Protein AF-A0A957B7R5-F1 (afdb_monomer)

Mean predicted aligned error: 16.64 Å

Sequence (137 aa):
MTDPTITDPTITDPTITDPTITDPAIMAPVSQTDEDFDPIAPELAREAIAAAIDERLGPNWADEDTGWSITYDSDYLVRLTRGKTNLDFHCDLLGEITVEEREISPVQASGRLIAWAVLIATLFVVFAIAQLAGVFN

Nearest PDB structures (foldseek):
  3vu4-assembly3_B  TM=6.198E-01  e=8.189E-01  Kluyveromyces marxianus
  5f4h-assembly1_B  TM=7.135E-01  e=2.127E+00  Saccharolobus islandicus L.S.2.15
  2fkm-assembly1_X  TM=4.547E-01  e=2.266E+00  Pseudomonas aeruginosa
  8jlh-assembly1_D  TM=5.170E-01  e=3.770E+00  Clostridium botulinum
  5tpb-assembly2_B  TM=5.250E-01  e=7.123E+00  Clostridium botulinum

Radius of gyration: 35.96 Å; Cα contacts (8 Å, |Δi|>4): 116; chains: 1; bounding box: 53×39×136 Å

Structure (mmCIF, N/CA/C/O backbone):
data_AF-A0A957B7R5-F1
#
_entry.id   AF-A0A957B7R5-F1
#
loop_
_atom_site.group_PDB
_atom_site.id
_atom_site.type_symbol
_atom_site.label_atom_id
_atom_site.label_alt_id
_atom_site.label_comp_id
_atom_site.label_asym_id
_atom_site.label_entity_id
_atom_site.label_seq_id
_atom_site.pdbx_PDB_ins_code
_atom_site.Cartn_x
_atom_site.Cartn_y
_atom_site.Cartn_z
_atom_site.occupancy
_atom_site.B_iso_or_equiv
_atom_site.auth_seq_id
_atom_site.auth_comp_id
_atom_site.auth_asym_id
_atom_site.auth_atom_id
_atom_site.pdbx_PDB_model_num
ATOM 1 N N . MET A 1 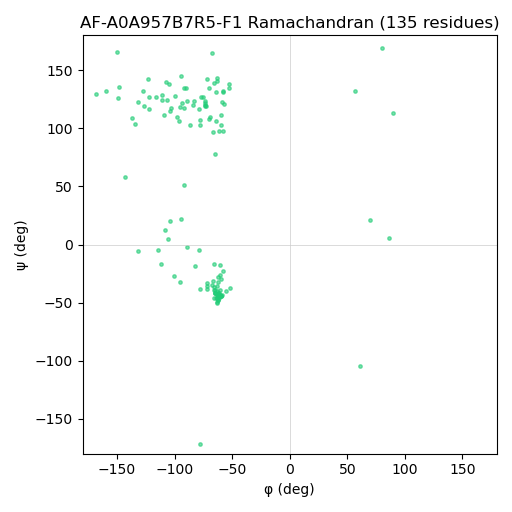1 ? -19.412 -29.806 92.310 1.00 46.03 1 MET A N 1
ATOM 2 C CA . MET A 1 1 ? -18.107 -29.882 91.627 1.00 46.03 1 MET A CA 1
ATOM 3 C C . MET A 1 1 ? -18.365 -30.300 90.197 1.00 46.03 1 MET A C 1
ATOM 5 O O . MET A 1 1 ? -18.652 -31.466 89.995 1.00 46.03 1 MET A O 1
ATOM 9 N N . THR A 1 2 ? -18.317 -29.356 89.262 1.00 45.16 2 THR A N 1
ATOM 10 C CA . THR A 1 2 ? -17.945 -29.571 87.856 1.00 45.16 2 THR A CA 1
ATOM 11 C C . THR A 1 2 ? -17.536 -28.208 87.297 1.00 45.16 2 THR A C 1
ATOM 13 O O . THR A 1 2 ? -18.174 -27.197 87.580 1.00 45.16 2 THR A O 1
ATOM 16 N N . ASP A 1 3 ? -16.400 -28.235 86.624 1.00 44.59 3 ASP A N 1
ATOM 17 C CA . ASP A 1 3 ? -15.471 -27.177 86.224 1.00 44.59 3 ASP A CA 1
ATOM 18 C C . ASP A 1 3 ? -16.017 -26.277 85.089 1.00 44.59 3 ASP A C 1
ATOM 20 O O . ASP A 1 3 ? -16.680 -26.811 84.195 1.00 44.59 3 ASP A O 1
ATOM 24 N N . PRO A 1 4 ? -15.780 -24.948 85.061 1.00 51.22 4 PRO A N 1
ATOM 25 C CA . PRO A 1 4 ? -16.059 -24.152 83.871 1.00 51.22 4 PRO A CA 1
ATOM 26 C C . PRO A 1 4 ? -14.941 -24.326 82.830 1.00 51.22 4 PRO A C 1
ATOM 28 O O . PRO A 1 4 ? -13.796 -23.938 83.045 1.00 51.22 4 PRO A O 1
ATOM 31 N N . THR A 1 5 ? -15.283 -24.875 81.666 1.00 49.72 5 THR A N 1
ATOM 32 C CA . THR A 1 5 ? -14.375 -24.975 80.517 1.00 49.72 5 THR A CA 1
ATOM 33 C C . THR A 1 5 ? -14.105 -23.586 79.927 1.00 49.72 5 THR A C 1
ATOM 35 O O . THR A 1 5 ? -14.986 -22.977 79.321 1.00 49.72 5 THR A O 1
ATOM 38 N N . ILE A 1 6 ? -12.881 -23.081 80.094 1.00 43.91 6 ILE A N 1
ATOM 39 C CA . ILE A 1 6 ? -12.377 -21.897 79.385 1.00 43.91 6 ILE A CA 1
ATOM 40 C C . ILE A 1 6 ? -12.092 -22.304 77.935 1.00 43.91 6 ILE A C 1
ATOM 42 O O . ILE A 1 6 ? -11.361 -23.259 77.688 1.00 43.91 6 ILE A O 1
ATOM 46 N N . THR A 1 7 ? -12.702 -21.606 76.976 1.00 47.22 7 THR A N 1
ATOM 47 C CA . THR A 1 7 ? -12.431 -21.794 75.543 1.00 47.22 7 THR A CA 1
ATOM 48 C C . THR A 1 7 ? -11.287 -20.863 75.142 1.00 47.22 7 THR A C 1
ATOM 50 O O . THR A 1 7 ? -11.369 -19.659 75.380 1.00 47.22 7 THR A O 1
ATOM 53 N N . ASP A 1 8 ? -10.218 -21.430 74.589 1.00 49.06 8 ASP A N 1
ATOM 54 C CA . ASP A 1 8 ? -9.004 -20.727 74.157 1.00 49.06 8 ASP A CA 1
ATOM 55 C C . ASP A 1 8 ? -9.302 -19.765 72.984 1.00 49.06 8 ASP A C 1
ATOM 57 O O . ASP A 1 8 ? -10.052 -20.143 72.076 1.00 49.06 8 ASP A O 1
ATOM 61 N N . PRO A 1 9 ? -8.742 -18.540 72.932 1.00 47.84 9 PRO A N 1
ATOM 62 C CA . PRO A 1 9 ? -8.853 -17.698 71.749 1.00 47.84 9 PRO A CA 1
ATOM 63 C C . PRO A 1 9 ? -7.913 -18.197 70.642 1.00 47.84 9 PRO A C 1
ATOM 65 O O . PRO A 1 9 ? -6.707 -18.342 70.831 1.00 47.84 9 PRO A O 1
ATOM 68 N N . THR A 1 10 ? -8.458 -18.422 69.449 1.00 46.09 10 THR A N 1
ATOM 69 C CA . THR A 1 10 ? -7.673 -18.736 68.250 1.00 46.09 10 THR A CA 1
ATOM 70 C C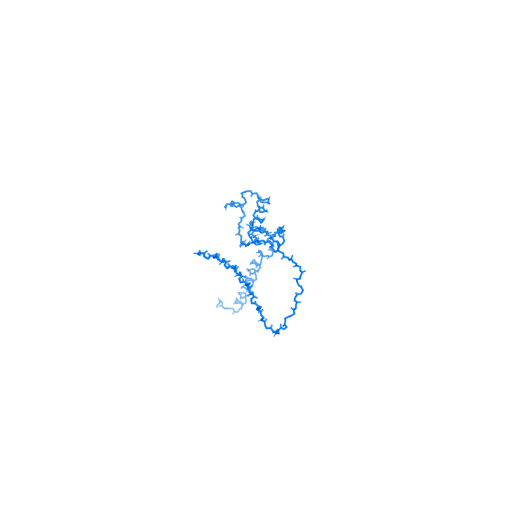 . THR A 1 10 ? -6.896 -17.496 67.798 1.00 46.09 10 THR A C 1
ATOM 72 O O . THR A 1 10 ? -7.479 -16.548 67.272 1.00 46.09 10 THR A O 1
ATOM 75 N N . ILE A 1 11 ? -5.575 -17.490 67.993 1.00 40.06 11 ILE A N 1
ATOM 76 C CA . ILE A 1 11 ? -4.677 -16.497 67.391 1.00 40.06 11 ILE A CA 1
ATOM 77 C C . ILE A 1 11 ? -4.556 -16.828 65.901 1.00 40.06 11 ILE A C 1
ATOM 79 O O . ILE A 1 11 ? -4.136 -17.922 65.534 1.00 40.06 11 ILE A O 1
ATOM 83 N N . THR A 1 12 ? -4.969 -15.897 65.042 1.00 44.38 12 THR A N 1
ATOM 84 C CA . THR A 1 12 ? -4.761 -16.006 63.592 1.00 44.38 12 THR A CA 1
ATOM 85 C C . THR A 1 12 ? -3.348 -15.518 63.279 1.00 44.38 12 THR A C 1
ATOM 87 O O . THR A 1 12 ? -2.986 -14.404 63.656 1.00 44.38 12 THR A O 1
ATOM 90 N N . ASP A 1 13 ? -2.552 -16.372 62.645 1.00 49.78 13 ASP A N 1
ATOM 91 C CA . ASP A 1 13 ? -1.155 -16.122 62.280 1.00 49.78 13 ASP A CA 1
ATOM 92 C C . ASP A 1 13 ? -1.062 -14.967 61.256 1.00 49.78 13 ASP A C 1
ATOM 94 O O . ASP A 1 13 ? -1.803 -14.989 60.265 1.00 49.78 13 ASP A O 1
ATOM 98 N N . PRO A 1 14 ? -0.204 -13.944 61.430 1.00 45.75 14 PRO A N 1
ATOM 99 C CA . PRO A 1 14 ? 0.023 -12.965 60.378 1.00 45.75 14 PRO A CA 1
ATOM 100 C C . PRO A 1 14 ? 0.876 -13.594 59.272 1.00 45.75 14 PRO A C 1
ATOM 102 O O . PRO A 1 14 ? 2.015 -14.001 59.492 1.00 45.75 14 PRO A O 1
ATOM 105 N N . THR A 1 15 ? 0.344 -13.645 58.053 1.00 45.88 15 THR A N 1
ATOM 106 C CA . THR A 1 15 ? 1.127 -13.996 56.864 1.00 45.88 15 THR A CA 1
ATOM 107 C C . THR A 1 15 ? 2.199 -12.927 56.639 1.00 45.88 15 THR A C 1
ATOM 109 O O . THR A 1 15 ? 1.894 -11.807 56.234 1.00 45.88 15 THR A O 1
ATOM 112 N N . ILE A 1 16 ? 3.458 -13.260 56.929 1.00 41.66 16 ILE A N 1
ATOM 113 C CA . ILE A 1 16 ? 4.617 -12.453 56.540 1.00 41.66 16 ILE A CA 1
ATOM 114 C C . ILE A 1 16 ? 4.872 -12.725 55.058 1.00 41.66 16 ILE A C 1
ATOM 116 O O . ILE A 1 16 ? 5.328 -13.806 54.690 1.00 41.66 16 ILE A O 1
ATOM 120 N N . THR A 1 17 ? 4.551 -11.758 54.203 1.00 44.94 17 THR A N 1
ATOM 121 C CA . THR A 1 17 ? 4.950 -11.794 52.794 1.00 44.94 17 THR A CA 1
ATOM 122 C C . THR A 1 17 ? 6.448 -11.499 52.702 1.00 44.94 17 THR A C 1
ATOM 124 O O . THR A 1 17 ? 6.918 -10.470 53.187 1.00 44.94 17 THR A O 1
ATOM 127 N N . ASP A 1 18 ? 7.186 -12.437 52.119 1.00 50.16 18 ASP A N 1
ATOM 128 C CA . ASP A 1 18 ? 8.640 -12.435 51.938 1.00 50.16 18 ASP A CA 1
ATOM 129 C C . ASP A 1 18 ? 9.121 -11.202 51.135 1.00 50.16 18 ASP A C 1
ATOM 131 O O . ASP A 1 18 ? 8.553 -10.920 50.074 1.00 50.16 18 ASP A O 1
ATOM 135 N N . PRO A 1 19 ? 10.143 -10.435 51.570 1.00 47.50 19 PRO A N 1
ATOM 136 C CA . PRO A 1 19 ? 10.742 -9.418 50.720 1.00 47.50 19 PRO A CA 1
ATOM 137 C C . PRO A 1 19 ? 11.676 -10.092 49.711 1.00 47.50 19 PRO A C 1
ATOM 139 O O . PRO A 1 19 ? 12.811 -10.449 50.026 1.00 47.50 19 PRO A O 1
ATOM 142 N N . THR A 1 20 ? 11.231 -10.227 48.462 1.00 48.50 20 THR A N 1
ATOM 143 C CA . THR A 1 20 ? 12.138 -10.563 47.359 1.00 48.50 20 THR A CA 1
ATOM 144 C C . THR A 1 20 ? 13.103 -9.398 47.134 1.00 48.50 20 THR A C 1
ATOM 146 O O . THR A 1 20 ? 12.780 -8.413 46.474 1.00 48.50 20 THR A O 1
ATOM 149 N N . ILE A 1 21 ? 14.303 -9.498 47.705 1.00 49.81 21 ILE A N 1
ATOM 150 C CA . ILE A 1 21 ? 15.459 -8.703 47.291 1.00 49.81 21 ILE A CA 1
ATOM 151 C C . ILE A 1 21 ? 16.090 -9.424 46.099 1.00 49.81 21 ILE A C 1
ATOM 153 O O . ILE A 1 21 ? 16.525 -10.569 46.222 1.00 49.81 21 ILE A O 1
ATOM 157 N N . THR A 1 22 ? 16.159 -8.769 44.940 1.00 46.31 22 THR A N 1
ATOM 158 C CA . THR A 1 22 ? 16.943 -9.261 43.799 1.00 46.31 22 THR A CA 1
ATOM 159 C C . THR A 1 22 ? 17.761 -8.124 43.179 1.00 46.31 22 THR A C 1
ATOM 161 O O . THR A 1 22 ? 17.226 -7.256 42.504 1.00 46.31 22 THR A O 1
ATOM 164 N N . ASP A 1 23 ? 19.056 -8.193 43.507 1.00 50.59 23 ASP A N 1
ATOM 165 C CA . ASP A 1 23 ? 20.304 -7.763 42.849 1.00 50.59 23 ASP A CA 1
ATOM 166 C C . ASP A 1 23 ? 20.575 -6.295 42.418 1.00 50.59 23 ASP A C 1
ATOM 168 O O . ASP A 1 23 ? 19.769 -5.674 41.725 1.00 50.59 23 ASP A O 1
ATOM 172 N N . PRO A 1 24 ? 21.765 -5.734 42.751 1.00 59.66 24 PRO A N 1
ATOM 173 C CA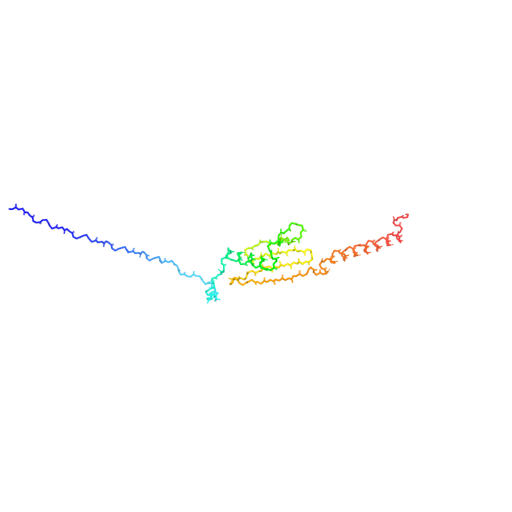 . PRO A 1 24 ? 22.246 -4.464 42.227 1.00 59.66 24 PRO A CA 1
ATOM 174 C C . PRO A 1 24 ? 23.155 -4.645 40.992 1.00 59.66 24 PRO A C 1
ATOM 176 O O . PRO A 1 24 ? 24.018 -5.516 40.959 1.00 59.66 24 PRO A O 1
ATOM 179 N N . ALA A 1 25 ? 23.040 -3.687 40.065 1.00 53.19 25 ALA A N 1
ATOM 180 C CA . ALA A 1 25 ? 23.879 -3.415 38.886 1.00 53.19 25 ALA A CA 1
ATOM 181 C C . ALA A 1 25 ? 23.486 -4.110 37.566 1.00 53.19 25 ALA A C 1
ATOM 183 O O . ALA A 1 25 ? 23.684 -5.302 37.387 1.00 53.19 25 ALA A O 1
ATOM 184 N N . ILE A 1 26 ? 23.049 -3.305 36.587 1.00 42.97 26 ILE A N 1
ATOM 185 C CA . ILE A 1 26 ? 23.759 -3.054 35.317 1.00 42.97 26 ILE A CA 1
ATOM 186 C C . ILE A 1 26 ? 23.091 -1.857 34.613 1.00 42.97 26 ILE A C 1
ATOM 188 O O . ILE A 1 26 ? 21.875 -1.782 34.468 1.00 42.97 26 ILE A O 1
ATOM 192 N N . MET A 1 27 ? 23.920 -0.896 34.204 1.00 50.50 27 MET A N 1
ATOM 193 C CA . MET A 1 27 ? 23.570 0.273 33.398 1.00 50.50 27 MET A CA 1
ATOM 194 C C . MET A 1 27 ? 22.929 -0.131 32.060 1.00 50.50 27 MET A C 1
ATOM 196 O O . MET A 1 27 ? 23.592 -0.736 31.221 1.00 50.50 27 MET A O 1
ATOM 200 N N . ALA A 1 28 ? 21.701 0.315 31.813 1.00 51.78 28 ALA A N 1
ATOM 201 C CA . ALA A 1 28 ? 21.186 0.584 30.472 1.00 51.78 28 ALA A CA 1
ATOM 202 C C . ALA A 1 28 ? 20.736 2.056 30.452 1.00 51.78 28 ALA A C 1
ATOM 204 O O . ALA A 1 28 ? 20.255 2.535 31.484 1.00 51.78 28 ALA A O 1
ATOM 205 N N . PRO A 1 29 ? 20.932 2.816 29.358 1.00 47.94 29 PRO A N 1
ATOM 206 C CA . PRO A 1 29 ? 20.399 4.168 29.294 1.00 47.94 29 PRO A CA 1
ATOM 207 C C . PRO A 1 29 ? 18.885 4.068 29.475 1.00 47.94 29 PRO A C 1
ATOM 209 O O . PRO A 1 29 ? 18.221 3.349 28.731 1.00 47.94 29 PRO A O 1
ATOM 212 N N . VAL A 1 30 ? 18.359 4.753 30.489 1.00 47.44 30 VAL A N 1
ATOM 213 C CA . VAL A 1 30 ? 16.924 4.991 30.628 1.00 47.44 30 VAL A CA 1
ATOM 214 C C . VAL A 1 30 ? 16.479 5.724 29.368 1.00 47.44 30 VAL A C 1
ATOM 216 O O . VAL A 1 30 ? 16.716 6.921 29.209 1.00 47.44 30 VAL A O 1
ATOM 219 N N . SER A 1 31 ? 15.937 4.969 28.413 1.00 47.28 31 SER A N 1
ATOM 220 C CA . SER A 1 31 ? 15.236 5.540 27.277 1.00 47.28 31 SER A CA 1
ATOM 221 C C . SER A 1 31 ? 14.092 6.331 27.886 1.00 47.28 31 SER A C 1
ATOM 223 O O . SER A 1 31 ? 13.224 5.755 28.536 1.00 47.28 31 SER A O 1
ATOM 225 N N . GLN A 1 32 ? 14.158 7.656 27.779 1.00 50.81 32 GLN A N 1
ATOM 226 C CA . GLN A 1 32 ? 13.033 8.505 28.125 1.00 50.81 32 GLN A CA 1
ATOM 227 C C . GLN A 1 32 ? 11.892 8.128 27.183 1.00 50.81 32 GLN A C 1
ATOM 229 O O . GLN A 1 32 ? 11.869 8.530 26.022 1.00 50.81 32 GLN A O 1
ATOM 234 N N . THR A 1 33 ? 10.987 7.284 27.650 1.00 52.44 33 THR A N 1
ATOM 235 C CA . THR A 1 33 ? 9.709 7.022 26.997 1.00 52.44 33 THR A CA 1
ATOM 236 C C . THR A 1 33 ? 8.681 6.845 28.104 1.00 52.44 33 THR A C 1
ATOM 238 O O . THR A 1 33 ? 8.060 5.805 28.239 1.00 52.44 33 THR A O 1
ATOM 241 N N . ASP A 1 34 ? 8.562 7.886 28.930 1.00 54.53 34 ASP A N 1
ATOM 242 C CA . ASP A 1 34 ? 7.403 8.109 29.795 1.00 54.53 34 ASP A CA 1
ATOM 243 C C . ASP A 1 34 ? 6.398 8.999 29.039 1.00 54.53 34 ASP A C 1
ATOM 245 O O . ASP A 1 34 ? 5.975 10.048 29.521 1.00 54.53 34 ASP A O 1
ATOM 249 N N . GLU A 1 35 ? 6.055 8.618 27.809 1.00 61.47 35 GLU A N 1
ATOM 250 C CA . GLU A 1 35 ? 4.687 8.834 27.353 1.00 61.47 35 GLU A CA 1
ATOM 251 C C . GLU A 1 35 ? 4.011 7.488 27.565 1.00 61.47 35 GLU A C 1
ATOM 253 O O . GLU A 1 35 ? 4.380 6.500 26.932 1.00 61.47 35 GLU A O 1
ATOM 258 N N . ASP A 1 36 ? 3.110 7.446 28.542 1.00 62.72 36 ASP A N 1
ATOM 259 C CA . ASP A 1 36 ? 2.235 6.316 28.845 1.00 62.72 36 ASP A CA 1
ATOM 260 C C . ASP A 1 36 ? 1.303 6.131 27.638 1.00 62.72 36 ASP A C 1
ATOM 262 O O . ASP A 1 36 ? 0.194 6.661 27.569 1.00 62.72 36 ASP A O 1
ATOM 266 N N . PHE A 1 37 ? 1.855 5.531 26.589 1.00 64.06 37 PHE A N 1
ATOM 267 C CA . PHE A 1 37 ? 1.213 5.343 25.309 1.00 64.06 37 PHE A CA 1
ATOM 268 C C . PHE A 1 37 ? 0.618 3.941 25.305 1.00 64.06 37 PHE A C 1
ATOM 270 O O . PHE A 1 37 ? 1.352 2.955 25.220 1.00 64.06 37 PHE A O 1
ATOM 277 N N . ASP A 1 38 ? -0.706 3.861 25.422 1.00 79.88 38 ASP A N 1
ATOM 278 C CA . ASP A 1 38 ? -1.450 2.616 25.257 1.00 79.88 38 ASP A CA 1
ATOM 279 C C . ASP A 1 38 ? -1.773 2.441 23.762 1.00 79.88 38 ASP A C 1
ATOM 281 O O . ASP A 1 38 ? -2.635 3.160 23.242 1.00 79.88 38 ASP A O 1
ATOM 285 N N . PRO A 1 39 ? -1.046 1.579 23.023 1.00 82.62 39 PRO A N 1
ATOM 286 C CA . PRO A 1 39 ? -1.323 1.356 21.614 1.00 82.62 39 PRO A CA 1
ATOM 287 C C . PRO A 1 39 ? -2.709 0.748 21.437 1.00 82.62 39 PRO A C 1
ATOM 289 O O . PRO A 1 39 ? -3.126 -0.125 22.199 1.00 82.62 39 PRO A O 1
ATOM 292 N N . ILE A 1 40 ? -3.397 1.156 20.373 1.00 89.19 40 ILE A N 1
ATOM 293 C CA . ILE A 1 40 ? -4.633 0.506 19.957 1.00 89.19 40 ILE A CA 1
ATOM 294 C C . ILE A 1 40 ? -4.397 -0.999 19.810 1.00 89.19 40 ILE A C 1
ATOM 296 O O . ILE A 1 40 ? -3.408 -1.446 19.227 1.00 89.19 40 ILE A O 1
ATOM 300 N N . ALA A 1 41 ? -5.320 -1.789 20.348 1.00 90.69 41 ALA A N 1
ATOM 301 C CA . ALA A 1 41 ? -5.238 -3.228 20.213 1.00 90.69 41 ALA A CA 1
ATOM 302 C C . ALA A 1 41 ? -5.348 -3.630 18.722 1.00 90.69 41 ALA A C 1
ATOM 304 O O . ALA A 1 41 ? -6.162 -3.045 17.997 1.00 90.69 41 ALA A O 1
ATOM 305 N N . PRO A 1 42 ? -4.580 -4.628 18.247 1.00 88.31 42 PRO A N 1
ATOM 306 C CA . PRO A 1 42 ? -4.583 -5.056 16.844 1.00 88.31 42 PRO A CA 1
ATOM 307 C C . PRO A 1 42 ? -5.982 -5.355 16.287 1.00 88.31 42 PRO A C 1
ATOM 309 O O . PRO A 1 42 ? -6.293 -5.029 15.143 1.00 88.31 42 PRO A O 1
ATOM 312 N N . GLU A 1 43 ? -6.858 -5.942 17.101 1.00 90.12 43 GLU A N 1
ATOM 313 C CA . GLU A 1 43 ? -8.240 -6.233 16.727 1.00 90.12 43 GLU A CA 1
ATOM 314 C C . GLU A 1 43 ? -9.076 -4.969 16.489 1.00 90.12 43 GLU A C 1
ATOM 316 O O . GLU A 1 43 ? -9.845 -4.922 15.528 1.00 90.12 43 GLU A O 1
ATOM 321 N N . LEU A 1 44 ? -8.885 -3.932 17.311 1.00 90.69 44 LEU A N 1
ATOM 322 C CA . LEU A 1 44 ? -9.577 -2.651 17.175 1.00 90.69 44 LEU A CA 1
ATOM 323 C C . LEU A 1 44 ? -9.048 -1.875 15.967 1.00 90.69 44 LEU A C 1
ATOM 325 O O . LEU A 1 44 ? -9.835 -1.282 15.233 1.00 90.69 44 LEU A O 1
ATOM 329 N N . ALA A 1 45 ? -7.736 -1.924 15.718 1.00 90.81 45 ALA A N 1
ATOM 330 C CA . ALA A 1 45 ? -7.131 -1.353 14.515 1.00 90.81 45 ALA A CA 1
ATOM 331 C C . ALA A 1 45 ? -7.714 -1.992 13.248 1.00 90.81 45 ALA A C 1
ATOM 333 O O . ALA A 1 45 ? -8.100 -1.294 12.307 1.00 90.81 45 ALA A O 1
ATOM 334 N N . ARG A 1 46 ? -7.865 -3.320 13.251 1.00 90.19 46 ARG A N 1
ATOM 335 C CA . ARG A 1 46 ? -8.454 -4.053 12.130 1.00 90.19 46 ARG A CA 1
ATOM 336 C C . ARG A 1 46 ? -9.919 -3.694 11.904 1.00 90.19 46 ARG A C 1
ATOM 338 O O . ARG A 1 46 ? -10.329 -3.531 10.757 1.00 90.19 46 ARG A O 1
ATOM 345 N N . GLU A 1 47 ? -10.701 -3.562 12.972 1.00 91.50 47 GLU A N 1
ATOM 346 C CA . GLU A 1 47 ? -12.099 -3.130 12.886 1.00 91.50 47 GLU A CA 1
ATOM 347 C C . GLU A 1 47 ? -12.210 -1.699 12.342 1.00 91.50 47 GLU A C 1
ATOM 349 O O . GLU A 1 47 ? -13.009 -1.447 11.438 1.00 91.50 47 GLU A O 1
ATO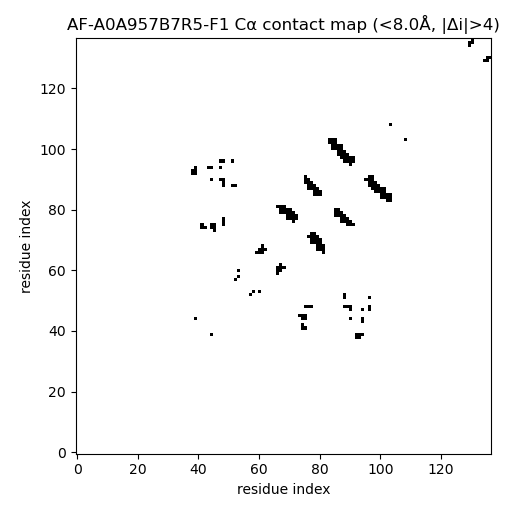M 354 N N . ALA A 1 48 ? -11.356 -0.784 12.808 1.00 92.06 48 ALA A N 1
ATOM 355 C CA . ALA A 1 48 ? -11.299 0.590 12.316 1.00 92.06 48 ALA A CA 1
ATOM 356 C C . ALA A 1 48 ? -10.928 0.656 10.825 1.00 92.06 48 ALA A C 1
ATOM 358 O O . ALA A 1 48 ? -11.555 1.393 10.062 1.00 92.06 48 ALA A O 1
ATOM 359 N N . ILE A 1 49 ? -9.961 -0.154 10.380 1.00 92.00 49 ILE A N 1
ATOM 360 C CA . ILE A 1 49 ? -9.598 -0.261 8.961 1.00 92.00 49 ILE A CA 1
ATOM 361 C C . ILE A 1 49 ? -10.760 -0.832 8.143 1.00 92.00 49 ILE A C 1
ATOM 363 O O . ILE A 1 49 ? -11.081 -0.281 7.093 1.00 92.00 49 ILE A O 1
ATOM 367 N N . ALA A 1 50 ? -11.413 -1.901 8.606 1.00 91.19 50 ALA A N 1
ATOM 368 C CA . ALA A 1 50 ? -12.550 -2.496 7.903 1.00 91.19 50 ALA A CA 1
ATOM 369 C C . ALA A 1 50 ? -13.702 -1.491 7.742 1.00 91.19 50 ALA A C 1
ATOM 371 O O . ALA A 1 50 ? -14.226 -1.326 6.640 1.00 91.19 50 ALA A O 1
ATOM 372 N N . ALA A 1 51 ? -14.023 -0.750 8.806 1.00 91.44 51 ALA A N 1
ATOM 373 C CA . ALA A 1 51 ? -15.018 0.315 8.766 1.00 91.44 51 ALA A CA 1
ATOM 374 C C . ALA A 1 51 ? -14.631 1.426 7.775 1.00 91.44 51 ALA A C 1
ATOM 376 O O . ALA A 1 51 ? -15.465 1.858 6.979 1.00 91.44 51 ALA A O 1
ATOM 377 N N . ALA A 1 52 ? -13.363 1.847 7.767 1.00 91.50 52 ALA A N 1
ATOM 378 C CA . ALA A 1 52 ? -12.869 2.862 6.840 1.00 91.50 52 ALA A CA 1
ATOM 379 C C . ALA A 1 52 ? -12.896 2.392 5.375 1.00 91.50 52 ALA A C 1
ATOM 381 O O . ALA A 1 52 ? -13.189 3.183 4.474 1.00 91.50 52 ALA A O 1
ATOM 382 N N . ILE A 1 53 ? -12.614 1.113 5.117 1.00 91.81 53 ILE A N 1
ATOM 383 C CA . ILE A 1 53 ? -12.713 0.510 3.782 1.00 91.81 53 ILE A CA 1
ATOM 384 C C . ILE A 1 53 ? -14.166 0.543 3.301 1.00 91.81 53 ILE A C 1
ATOM 386 O O . ILE A 1 53 ? -14.430 1.019 2.193 1.00 91.81 53 ILE A O 1
ATOM 390 N N . ASP A 1 54 ? -15.106 0.094 4.133 1.00 91.31 54 ASP A N 1
ATOM 391 C CA . ASP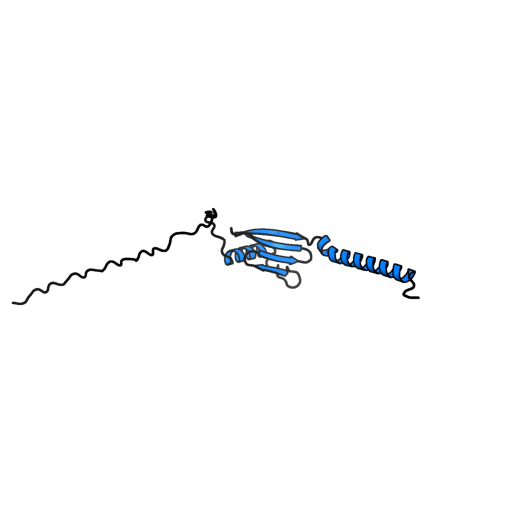 A 1 54 ? -16.527 0.064 3.789 1.00 91.31 54 ASP A CA 1
ATOM 392 C C . ASP A 1 54 ? -17.102 1.477 3.598 1.00 91.31 54 ASP A C 1
ATOM 394 O O . ASP A 1 54 ? -17.861 1.707 2.653 1.00 91.31 54 ASP A O 1
ATOM 398 N N . GLU A 1 55 ? -16.702 2.450 4.424 1.00 90.88 55 GLU A N 1
ATOM 399 C CA . GLU A 1 55 ? -17.087 3.859 4.270 1.00 90.88 55 GLU A CA 1
ATOM 400 C C . GLU A 1 55 ? -16.548 4.454 2.961 1.00 90.88 55 GLU A C 1
ATOM 402 O O . GLU A 1 55 ? -17.259 5.163 2.243 1.00 90.88 55 GLU A O 1
ATOM 407 N N . ARG A 1 56 ? -15.289 4.155 2.619 1.00 88.62 56 ARG A N 1
ATOM 408 C CA . ARG A 1 56 ? -14.617 4.750 1.459 1.00 88.62 56 ARG A CA 1
ATOM 409 C C . ARG A 1 56 ? -15.034 4.117 0.135 1.00 88.62 56 ARG A C 1
ATOM 411 O O . ARG A 1 56 ? -15.113 4.832 -0.868 1.00 88.62 56 ARG A O 1
ATOM 418 N N . LEU A 1 57 ? -15.225 2.798 0.108 1.00 88.81 57 LEU A N 1
ATOM 419 C CA . LEU A 1 57 ? -15.399 2.007 -1.115 1.00 88.81 57 LEU A CA 1
ATOM 420 C C . LEU A 1 57 ? -16.808 1.420 -1.283 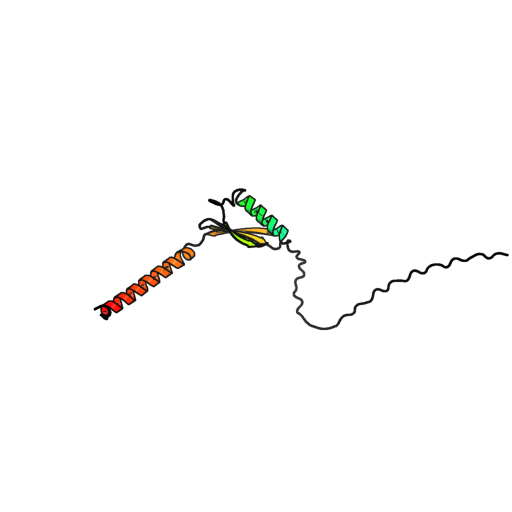1.00 88.81 57 LEU A C 1
ATOM 422 O O . LEU A 1 57 ? -17.182 1.076 -2.406 1.00 88.81 57 LEU A O 1
ATOM 426 N N . GLY A 1 58 ? -17.605 1.364 -0.214 1.00 87.69 58 GLY A N 1
ATOM 427 C CA . GLY A 1 58 ? -18.961 0.820 -0.214 1.00 87.69 58 GLY A CA 1
ATOM 428 C C . GLY A 1 58 ? -19.013 -0.714 -0.143 1.00 87.69 58 GLY A C 1
ATOM 429 O O . GLY A 1 58 ? -18.012 -1.385 -0.358 1.00 87.69 58 GLY A O 1
ATOM 430 N N . PRO A 1 59 ? -20.197 -1.310 0.084 1.00 84.38 59 PRO A N 1
ATOM 431 C CA . PRO A 1 59 ? -20.351 -2.726 0.454 1.00 84.38 59 PRO A CA 1
ATOM 432 C C . PRO A 1 59 ? -19.943 -3.740 -0.627 1.00 84.38 59 PRO A C 1
ATOM 434 O O . PRO A 1 59 ? -19.741 -4.911 -0.327 1.00 84.38 59 PRO A O 1
ATOM 437 N N .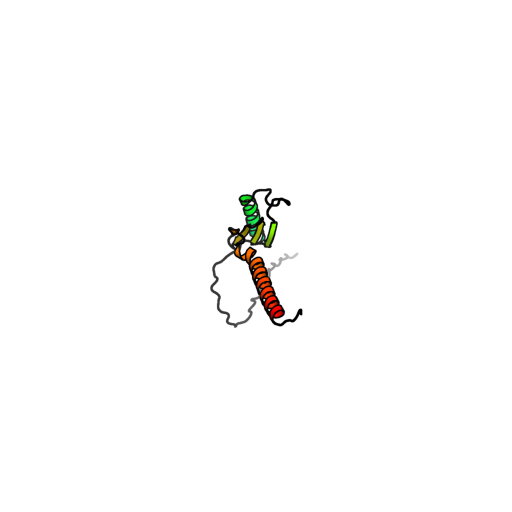 ASN A 1 60 ? -19.820 -3.307 -1.883 1.00 86.38 60 ASN A N 1
ATOM 438 C CA . ASN A 1 60 ? -19.447 -4.170 -3.008 1.00 86.38 60 ASN A CA 1
ATOM 439 C C . ASN A 1 60 ? -17.989 -3.960 -3.431 1.00 86.38 60 ASN A C 1
ATOM 441 O O . ASN A 1 60 ? -17.618 -4.256 -4.565 1.00 86.38 60 ASN A O 1
ATOM 445 N N . TRP A 1 61 ? -17.154 -3.403 -2.551 1.00 89.25 61 TRP A N 1
ATOM 446 C CA . TRP A 1 61 ? -15.759 -3.146 -2.882 1.00 89.25 61 TRP A CA 1
ATOM 447 C C . TRP A 1 61 ? -14.986 -4.433 -3.179 1.00 89.25 61 TRP A C 1
ATOM 449 O O . TRP A 1 61 ? -14.054 -4.373 -3.968 1.00 89.25 61 TRP A O 1
ATOM 459 N N . ALA A 1 62 ? -15.384 -5.570 -2.603 1.00 86.56 62 ALA A N 1
ATOM 460 C CA . ALA A 1 62 ? -14.743 -6.878 -2.766 1.00 86.56 62 ALA A CA 1
ATOM 461 C C . ALA A 1 62 ? -15.372 -7.750 -3.877 1.00 86.56 62 ALA A C 1
ATOM 463 O O . ALA A 1 62 ? -15.266 -8.974 -3.838 1.00 86.56 62 ALA A O 1
ATOM 464 N N . ASP A 1 63 ? -16.063 -7.140 -4.844 1.00 89.25 63 ASP A N 1
ATOM 465 C CA . ASP A 1 63 ? -16.589 -7.836 -6.025 1.00 89.25 63 ASP A CA 1
ATOM 466 C C . ASP A 1 63 ? -15.454 -8.523 -6.817 1.00 89.25 63 ASP A C 1
ATOM 468 O O . ASP A 1 63 ? -14.415 -7.916 -7.080 1.00 89.25 63 ASP A O 1
ATOM 472 N N . GLU A 1 64 ? -15.642 -9.792 -7.188 1.00 81.06 64 GLU A N 1
ATOM 473 C CA . GLU A 1 64 ? -14.600 -10.622 -7.816 1.00 81.06 64 GLU A CA 1
ATOM 474 C C . GLU A 1 64 ? -14.204 -10.125 -9.218 1.00 81.06 64 GLU A C 1
ATOM 476 O O . GLU A 1 64 ? -13.041 -10.233 -9.611 1.00 81.06 64 GLU A O 1
ATOM 481 N N . ASP A 1 65 ? -15.145 -9.527 -9.954 1.00 78.50 65 ASP A N 1
ATOM 482 C CA . ASP A 1 65 ? -14.946 -9.105 -11.341 1.00 78.50 65 ASP A CA 1
ATOM 483 C C . ASP A 1 65 ? -14.544 -7.626 -11.455 1.00 78.50 65 ASP A C 1
ATOM 485 O O . ASP A 1 65 ? -13.828 -7.232 -12.382 1.00 78.50 65 ASP A O 1
ATOM 489 N N . THR A 1 66 ? -15.023 -6.775 -10.543 1.00 80.38 66 THR A N 1
ATOM 490 C CA . THR A 1 66 ? -14.896 -5.306 -10.657 1.00 80.38 66 THR A CA 1
ATOM 491 C C . THR A 1 66 ? -14.384 -4.600 -9.401 1.00 80.38 66 THR A C 1
ATOM 493 O O . THR A 1 66 ? -14.134 -3.386 -9.430 1.00 80.38 66 THR A O 1
ATOM 496 N N . GLY A 1 67 ? -14.211 -5.343 -8.312 1.00 86.94 67 GLY A N 1
ATOM 497 C CA . GLY A 1 67 ? -13.805 -4.835 -7.014 1.00 86.94 67 GLY A CA 1
ATOM 498 C C . GLY A 1 67 ? -12.311 -4.541 -6.886 1.00 86.94 67 GLY A C 1
ATOM 499 O O . GLY A 1 67 ? -11.531 -4.524 -7.842 1.00 86.94 67 GLY A O 1
ATOM 500 N N . TRP A 1 68 ? -11.915 -4.249 -5.656 1.00 91.19 68 TRP A N 1
ATOM 501 C CA . TRP A 1 68 ? -10.540 -4.078 -5.237 1.00 91.19 68 TRP A CA 1
ATOM 502 C C . TRP A 1 68 ? -9.986 -5.406 -4.737 1.00 91.19 68 TRP A C 1
ATOM 504 O O . TRP A 1 68 ? -10.609 -6.090 -3.929 1.00 91.19 68 TRP A O 1
ATOM 514 N N . SER A 1 69 ? -8.775 -5.737 -5.173 1.00 89.62 69 SER A N 1
ATOM 515 C CA . SER A 1 69 ? -8.053 -6.902 -4.674 1.00 89.62 69 SER A CA 1
ATOM 516 C C . SER A 1 69 ? -7.210 -6.510 -3.471 1.00 89.62 69 SER A C 1
ATOM 518 O O . SER A 1 69 ? -6.472 -5.526 -3.529 1.00 89.62 69 SER A O 1
ATOM 520 N N . ILE A 1 70 ? -7.250 -7.312 -2.412 1.00 92.00 70 ILE A N 1
ATOM 521 C CA . ILE A 1 70 ? -6.315 -7.177 -1.295 1.00 92.00 70 ILE A CA 1
ATOM 522 C C . ILE A 1 70 ? -4.944 -7.677 -1.761 1.00 92.00 70 ILE A C 1
ATOM 524 O O . ILE A 1 70 ? -4.797 -8.831 -2.160 1.00 92.00 70 ILE A O 1
ATOM 528 N N . THR A 1 71 ? -3.943 -6.803 -1.734 1.00 90.75 71 THR A N 1
ATOM 529 C CA . THR A 1 71 ? -2.551 -7.132 -2.094 1.00 90.75 71 THR A CA 1
ATOM 530 C C . THR A 1 71 ? -1.698 -7.359 -0.847 1.00 90.75 71 THR A C 1
ATOM 532 O O . THR A 1 71 ? -0.709 -8.088 -0.893 1.00 90.75 71 THR A O 1
ATOM 535 N N . TYR A 1 72 ? -2.068 -6.734 0.271 1.00 92.12 72 TYR A N 1
ATOM 536 C CA . TYR A 1 72 ? -1.410 -6.901 1.563 1.00 92.12 72 TYR A CA 1
ATOM 537 C C . TYR A 1 72 ? -2.434 -6.730 2.687 1.00 92.12 72 TYR A C 1
ATOM 539 O O . TYR A 1 72 ? -3.236 -5.797 2.636 1.00 92.12 72 TYR A O 1
ATOM 547 N N . ASP A 1 73 ? -2.388 -7.618 3.678 1.00 92.31 73 ASP A N 1
ATOM 548 C CA . ASP A 1 73 ? -3.281 -7.640 4.840 1.00 92.31 73 ASP A CA 1
ATOM 549 C C . ASP A 1 73 ? -2.439 -7.791 6.112 1.00 92.31 73 ASP A C 1
ATOM 551 O O . ASP A 1 73 ? -1.647 -8.729 6.237 1.00 92.31 73 ASP A O 1
ATOM 555 N N . SER A 1 74 ? -2.579 -6.839 7.026 1.00 91.62 74 SER A N 1
ATOM 556 C CA . SER A 1 74 ? -1.976 -6.844 8.357 1.00 91.62 74 SER A CA 1
ATOM 557 C C . SER A 1 74 ? -2.864 -6.075 9.331 1.00 91.62 74 SER A C 1
ATOM 559 O O . SER A 1 74 ? -3.716 -5.297 8.907 1.00 91.62 74 SER A O 1
ATOM 561 N N . ASP A 1 75 ? -2.619 -6.236 10.631 1.00 90.75 75 ASP A N 1
ATOM 562 C CA . ASP A 1 75 ? -3.464 -5.651 11.682 1.00 90.75 75 ASP A CA 1
ATOM 563 C C . ASP A 1 75 ? -3.552 -4.113 11.632 1.00 90.75 75 ASP A C 1
ATOM 565 O O . ASP A 1 75 ? -4.581 -3.544 11.977 1.00 90.75 75 ASP A O 1
ATOM 569 N N . TYR A 1 76 ? -2.497 -3.444 11.152 1.00 90.94 76 TYR A N 1
ATOM 570 C CA . TYR A 1 76 ? -2.409 -1.977 11.084 1.00 90.94 76 TYR A CA 1
ATOM 571 C C . TYR A 1 76 ? -2.349 -1.434 9.654 1.00 90.94 76 TYR A C 1
ATOM 573 O O . TYR A 1 76 ? -2.326 -0.221 9.455 1.00 90.94 76 TYR A O 1
ATOM 581 N N . LEU A 1 77 ? -2.288 -2.301 8.640 1.00 91.75 77 LEU A N 1
ATOM 582 C CA . LEU A 1 77 ? -2.201 -1.867 7.250 1.00 91.75 77 LEU A CA 1
ATOM 583 C C . LEU A 1 77 ? -2.876 -2.853 6.309 1.00 91.75 77 LEU A C 1
ATOM 585 O O . LEU A 1 77 ? -2.489 -4.021 6.234 1.00 91.75 77 LEU A O 1
ATOM 589 N N . VAL A 1 78 ? -3.793 -2.337 5.497 1.00 93.69 78 VAL A N 1
ATOM 590 C CA . VAL A 1 78 ? -4.408 -3.067 4.390 1.00 93.69 78 VAL A CA 1
ATOM 591 C C . VAL A 1 78 ? -4.154 -2.307 3.095 1.00 93.69 78 VAL A C 1
ATOM 593 O O . VAL A 1 78 ? -4.451 -1.118 2.983 1.00 93.69 78 VAL A O 1
ATOM 596 N N . ARG A 1 79 ? -3.604 -3.002 2.096 1.00 93.81 79 ARG A N 1
ATOM 597 C CA . ARG A 1 79 ? -3.414 -2.476 0.740 1.00 93.81 79 ARG A CA 1
ATOM 598 C C . ARG A 1 79 ? -4.413 -3.106 -0.203 1.00 93.81 79 ARG A C 1
ATOM 600 O O . ARG A 1 79 ? -4.407 -4.322 -0.408 1.00 93.81 79 ARG A O 1
ATOM 607 N N . LEU A 1 80 ? -5.171 -2.250 -0.863 1.00 92.69 80 LEU A N 1
ATOM 608 C CA . LEU A 1 80 ? -6.105 -2.589 -1.917 1.00 92.69 80 LEU A CA 1
ATOM 609 C C . LEU A 1 80 ? -5.557 -2.124 -3.266 1.00 92.69 80 LEU A C 1
ATOM 611 O O . LEU A 1 80 ? -4.999 -1.038 -3.392 1.00 92.69 80 LEU A O 1
ATOM 615 N N . THR A 1 81 ? -5.732 -2.931 -4.304 1.00 90.31 81 THR A N 1
ATOM 616 C CA . THR A 1 81 ? -5.296 -2.604 -5.662 1.00 90.31 81 THR A CA 1
ATOM 617 C C . THR A 1 81 ? -6.453 -2.772 -6.632 1.00 90.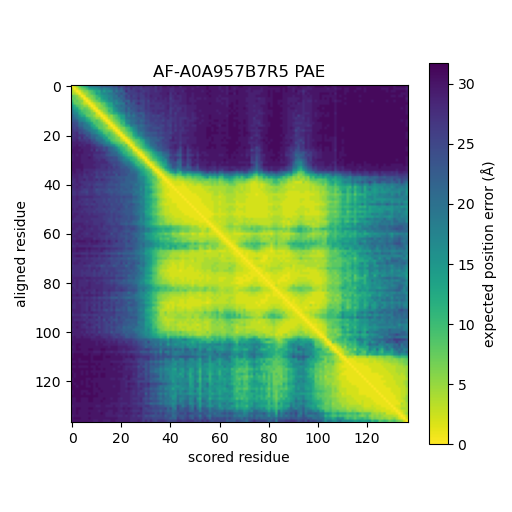31 81 THR A C 1
ATOM 619 O O . THR A 1 81 ? -7.125 -3.804 -6.650 1.00 90.31 81 THR A O 1
ATOM 622 N N . ARG A 1 82 ? -6.656 -1.768 -7.489 1.00 88.56 82 ARG A N 1
ATOM 623 C CA . ARG A 1 82 ? -7.602 -1.818 -8.605 1.00 88.56 82 ARG A CA 1
ATOM 624 C C . ARG A 1 82 ? -6.972 -1.209 -9.851 1.00 88.56 82 ARG A C 1
ATOM 626 O O . ARG A 1 82 ? -6.772 0.002 -9.954 1.00 88.56 82 ARG A O 1
ATOM 633 N N . GLY A 1 83 ? -6.657 -2.059 -10.826 1.00 85.06 83 GLY A N 1
ATOM 634 C CA . GLY A 1 83 ? -6.037 -1.644 -12.085 1.00 85.06 83 GLY A CA 1
ATOM 635 C C . GLY A 1 83 ? -4.667 -0.987 -11.879 1.00 85.06 83 GLY A C 1
ATOM 636 O O . GLY A 1 83 ? -3.676 -1.673 -11.649 1.00 85.06 83 GLY A O 1
ATOM 637 N N . LYS A 1 84 ? -4.607 0.345 -12.009 1.00 83.12 84 LYS A N 1
ATOM 638 C CA . LYS A 1 84 ? -3.384 1.150 -11.824 1.00 83.12 84 LYS A CA 1
ATOM 639 C C . LYS A 1 84 ? -3.368 1.936 -10.514 1.00 83.12 84 LYS A C 1
ATOM 641 O O . LYS A 1 84 ? -2.445 2.714 -10.305 1.00 83.12 84 LYS A O 1
ATOM 646 N N . THR A 1 85 ? -4.362 1.755 -9.659 1.00 87.06 85 THR A N 1
ATOM 647 C CA . THR A 1 85 ? -4.487 2.487 -8.401 1.00 87.06 85 THR A CA 1
ATOM 648 C C . THR A 1 85 ? -4.259 1.530 -7.244 1.00 87.06 85 THR A C 1
ATOM 650 O O . THR A 1 85 ? -4.875 0.465 -7.187 1.00 87.06 85 THR A O 1
ATOM 653 N N . ASN A 1 86 ? -3.373 1.913 -6.333 1.00 90.81 86 ASN A N 1
ATOM 654 C CA . ASN A 1 86 ? -3.221 1.300 -5.023 1.00 90.81 86 ASN A CA 1
ATOM 655 C C . ASN A 1 86 ? -3.832 2.235 -3.984 1.00 90.81 86 ASN A C 1
ATOM 657 O O . ASN A 1 86 ? -3.645 3.448 -4.060 1.00 90.81 86 ASN A O 1
ATOM 661 N N . LEU A 1 87 ? -4.549 1.668 -3.031 1.00 92.19 87 LEU A N 1
ATOM 662 C CA . LEU A 1 87 ? -5.170 2.375 -1.931 1.00 92.19 87 LEU A CA 1
ATOM 663 C C . LEU A 1 87 ? -4.721 1.708 -0.638 1.00 92.19 87 LEU A C 1
ATOM 665 O O . LEU A 1 87 ? -4.961 0.518 -0.440 1.00 92.19 87 LEU A O 1
ATOM 669 N N . ASP A 1 88 ? -4.054 2.473 0.212 1.00 92.50 88 ASP A N 1
ATOM 670 C CA . ASP A 1 88 ? -3.488 1.978 1.457 1.00 92.50 88 ASP A CA 1
ATOM 671 C C . ASP A 1 88 ? -4.249 2.567 2.629 1.00 92.50 88 ASP A C 1
ATOM 673 O O . ASP A 1 88 ? -4.355 3.784 2.753 1.00 92.50 88 ASP A O 1
ATOM 677 N N . PHE A 1 89 ? -4.755 1.691 3.485 1.00 92.62 89 PHE A N 1
ATOM 678 C CA . PHE A 1 89 ? -5.369 2.044 4.753 1.00 92.62 89 PHE A CA 1
ATOM 679 C C . PHE A 1 89 ? -4.361 1.716 5.839 1.00 92.62 89 PHE A C 1
ATOM 681 O O . PHE A 1 89 ? -4.007 0.550 6.007 1.00 92.62 89 PHE A O 1
ATOM 688 N N . HIS A 1 90 ? -3.881 2.735 6.538 1.00 92.62 90 HIS A N 1
ATOM 689 C CA . HIS A 1 90 ? -2.949 2.596 7.648 1.00 92.62 90 HIS A CA 1
ATOM 690 C C . HIS A 1 90 ? -3.620 3.073 8.929 1.00 92.62 90 HIS A C 1
ATOM 692 O O . HIS A 1 90 ? -4.106 4.199 8.977 1.00 92.62 90 HIS A O 1
ATOM 698 N N . CYS A 1 91 ? -3.620 2.234 9.956 1.00 91.44 91 CYS A N 1
ATOM 699 C CA . CYS A 1 91 ? -4.012 2.606 11.303 1.00 91.44 91 CYS A CA 1
ATOM 700 C C . CYS A 1 91 ? -2.756 2.964 12.089 1.00 91.44 91 CYS A C 1
ATOM 702 O O . CYS A 1 91 ? -1.883 2.116 12.274 1.00 91.44 91 CYS A O 1
ATOM 704 N N . ASP A 1 92 ? -2.658 4.206 12.555 1.00 88.50 92 ASP A N 1
ATOM 705 C CA . ASP A 1 92 ? -1.622 4.569 13.516 1.00 88.50 92 ASP A CA 1
ATOM 706 C C . ASP A 1 92 ? -1.882 3.880 14.864 1.00 88.50 92 ASP A C 1
ATOM 708 O O . ASP A 1 92 ? -2.980 3.396 15.151 1.00 88.50 92 ASP A O 1
ATOM 712 N N . LEU A 1 93 ? -0.871 3.868 15.721 1.00 86.25 93 LEU A N 1
ATOM 713 C CA . LEU A 1 93 ? -0.921 3.300 17.057 1.00 86.25 93 LEU A CA 1
ATOM 714 C C . LEU A 1 93 ? -1.981 3.974 17.954 1.00 86.25 93 LEU A C 1
ATOM 716 O O . LEU A 1 93 ? -2.366 3.405 18.969 1.00 86.25 93 LEU A O 1
ATOM 720 N N . LEU A 1 94 ? -2.459 5.167 17.586 1.00 85.25 94 LEU A N 1
ATOM 721 C CA . LEU A 1 94 ? -3.548 5.890 18.255 1.00 85.25 94 LEU A CA 1
ATOM 722 C C . LEU A 1 94 ? -4.948 5.559 17.712 1.00 85.25 94 LEU A C 1
ATOM 724 O O . LEU A 1 94 ? -5.936 6.102 18.202 1.00 85.25 94 LEU A O 1
ATOM 728 N N . GLY A 1 95 ? -5.054 4.706 16.690 1.00 82.06 95 GLY A N 1
ATOM 729 C CA . GLY A 1 95 ? -6.329 4.381 16.048 1.00 82.06 95 GLY A CA 1
ATOM 730 C C . GLY A 1 95 ? -6.755 5.334 14.930 1.00 82.06 95 GLY A C 1
ATOM 731 O O . GLY A 1 95 ? -7.864 5.210 14.414 1.00 82.06 95 GLY A O 1
ATOM 732 N N . GLU A 1 96 ? -5.910 6.293 14.542 1.00 87.56 96 GLU A N 1
ATOM 733 C CA . GLU A 1 96 ? -6.199 7.182 13.414 1.00 87.56 96 GLU A CA 1
ATOM 734 C C . GLU A 1 96 ? -5.965 6.460 12.080 1.00 87.56 96 GLU A C 1
ATOM 736 O O . GLU A 1 96 ? -4.885 5.914 11.839 1.00 87.56 96 GLU A O 1
ATOM 741 N N . ILE A 1 97 ? -6.970 6.478 11.195 1.00 89.81 97 ILE A N 1
ATOM 742 C CA . ILE A 1 97 ? -6.872 5.875 9.864 1.00 89.81 97 ILE A CA 1
ATOM 743 C C . ILE A 1 97 ? -6.402 6.909 8.843 1.00 89.81 97 ILE A C 1
ATOM 745 O O . ILE A 1 97 ? -7.102 7.871 8.530 1.00 89.81 97 ILE A O 1
ATOM 749 N N . THR A 1 98 ? -5.238 6.658 8.255 1.00 90.44 98 THR A N 1
ATOM 750 C CA . THR A 1 98 ? -4.721 7.395 7.102 1.00 90.44 98 THR A CA 1
ATOM 751 C C . THR A 1 98 ? -4.978 6.598 5.829 1.00 90.44 98 THR A C 1
ATOM 753 O O . THR A 1 98 ? -4.614 5.425 5.736 1.00 90.44 98 THR A O 1
ATOM 756 N N . VAL A 1 99 ? -5.590 7.246 4.835 1.00 91.06 99 VAL A N 1
ATOM 757 C CA . VAL A 1 99 ? -5.868 6.648 3.525 1.00 91.06 99 VAL A CA 1
ATOM 758 C C . VAL A 1 99 ? -4.957 7.282 2.478 1.00 91.06 99 VAL A C 1
ATOM 760 O O . VAL A 1 99 ? -5.120 8.452 2.132 1.00 91.06 99 VAL A O 1
ATOM 763 N N . GLU A 1 100 ? -4.009 6.512 1.952 1.00 88.75 100 GLU A N 1
ATOM 764 C CA . GLU A 1 100 ? -3.115 6.951 0.880 1.00 88.75 100 GLU A CA 1
ATOM 765 C C . GLU A 1 100 ? -3.539 6.349 -0.461 1.00 88.75 100 GLU A C 1
ATOM 767 O O . GLU A 1 100 ? -3.486 5.136 -0.667 1.00 88.75 100 GLU A O 1
ATOM 772 N N . GLU A 1 101 ? -3.908 7.203 -1.414 1.00 88.88 101 GLU A N 1
ATOM 773 C CA . GLU A 1 101 ? -4.124 6.793 -2.800 1.00 88.88 101 GLU A CA 1
ATOM 774 C C . GLU A 1 101 ? -2.841 6.999 -3.608 1.00 88.88 101 GLU A C 1
ATOM 776 O O . GLU A 1 101 ? -2.307 8.106 -3.710 1.00 88.88 101 GLU A O 1
ATOM 781 N N . ARG A 1 102 ? -2.331 5.917 -4.196 1.00 86.12 102 ARG A N 1
ATOM 782 C CA . ARG A 1 102 ? -1.138 5.924 -5.040 1.00 86.12 102 ARG A CA 1
ATOM 783 C C . ARG A 1 102 ? -1.463 5.382 -6.417 1.00 86.12 102 ARG A C 1
ATOM 785 O O . ARG A 1 102 ? -1.746 4.196 -6.587 1.00 86.12 102 ARG A O 1
ATOM 792 N N . GLU A 1 103 ? -1.331 6.227 -7.430 1.00 81.44 103 GLU A N 1
ATOM 793 C CA . GLU A 1 103 ? -1.272 5.747 -8.805 1.00 81.44 103 GLU A CA 1
ATOM 794 C C . GLU A 1 103 ? 0.057 5.018 -9.035 1.00 81.44 103 GLU A C 1
ATOM 796 O O . GLU A 1 103 ? 1.132 5.497 -8.661 1.00 81.44 103 GLU A O 1
ATOM 801 N N . ILE A 1 104 ? -0.001 3.851 -9.678 1.00 69.00 104 ILE A N 1
ATOM 802 C CA . ILE A 1 104 ? 1.176 3.168 -10.203 1.00 69.00 104 ILE A CA 1
ATOM 803 C C . ILE A 1 104 ? 1.807 4.127 -11.202 1.00 69.00 104 ILE A C 1
ATOM 805 O O . ILE A 1 104 ? 1.315 4.297 -12.323 1.00 69.00 104 ILE A O 1
ATOM 809 N N . SER A 1 105 ? 2.891 4.774 -10.770 1.00 67.81 105 SER A N 1
ATOM 810 C CA . SER A 1 105 ? 3.568 5.758 -11.597 1.00 67.81 105 SER A CA 1
ATOM 811 C C . SER A 1 105 ? 3.897 5.131 -12.957 1.00 67.81 105 SER A C 1
ATOM 813 O O . SER A 1 105 ? 4.348 3.977 -13.032 1.00 67.81 105 SER A O 1
ATOM 815 N N . PRO A 1 106 ? 3.704 5.869 -14.062 1.00 57.12 106 PRO A N 1
ATOM 816 C CA . PRO A 1 106 ? 3.981 5.349 -15.391 1.00 57.12 106 PRO A CA 1
ATOM 817 C C . PRO A 1 106 ? 5.437 4.899 -15.524 1.00 57.12 106 PRO A C 1
ATOM 819 O O . PRO A 1 106 ? 5.709 4.020 -16.333 1.00 57.12 106 PRO A O 1
ATOM 822 N N . VAL A 1 107 ? 6.363 5.414 -14.705 1.00 64.50 107 VAL A N 1
ATOM 823 C CA . VAL A 1 107 ? 7.768 4.982 -14.691 1.00 64.50 107 VAL A CA 1
ATOM 824 C C . VAL A 1 107 ? 7.940 3.547 -14.176 1.00 64.50 107 VAL A C 1
ATOM 826 O O . VAL A 1 107 ? 8.755 2.807 -14.722 1.00 64.50 107 VAL A O 1
ATOM 829 N N . GLN A 1 108 ? 7.129 3.104 -13.209 1.00 60.81 108 GLN A N 1
ATOM 830 C CA . GLN A 1 108 ? 7.169 1.739 -12.672 1.00 60.81 108 GLN A CA 1
ATOM 831 C C . GLN A 1 108 ? 6.608 0.727 -13.687 1.00 60.81 108 GLN A C 1
ATOM 833 O O . GLN A 1 108 ? 7.160 -0.359 -13.857 1.00 60.81 108 GLN A O 1
ATOM 838 N N . ALA A 1 109 ? 5.587 1.122 -14.456 1.00 62.44 109 ALA A N 1
ATOM 839 C CA . ALA A 1 109 ? 5.100 0.359 -15.610 1.00 62.44 109 ALA A CA 1
ATOM 840 C C . ALA A 1 109 ? 6.071 0.410 -16.812 1.00 62.44 109 ALA A C 1
ATOM 842 O O . ALA A 1 109 ? 6.206 -0.566 -17.556 1.00 62.44 109 ALA A O 1
ATOM 843 N N . SER A 1 110 ? 6.781 1.529 -16.988 1.00 68.44 110 SER A N 1
ATOM 844 C CA . SER A 1 110 ? 7.712 1.764 -18.101 1.00 68.44 110 SER A CA 1
ATOM 845 C C . SER A 1 110 ? 9.090 1.149 -17.887 1.00 68.44 110 SER A C 1
ATOM 847 O O . SER A 1 110 ? 9.795 0.938 -18.868 1.00 68.44 110 SER A O 1
ATOM 849 N N . GLY A 1 111 ? 9.477 0.801 -16.655 1.00 79.19 111 GLY A N 1
ATOM 850 C CA . GLY A 1 111 ? 10.774 0.176 -16.372 1.00 79.19 111 GLY A CA 1
ATOM 851 C C . GLY A 1 111 ? 11.005 -1.094 -17.195 1.00 79.19 111 GLY A C 1
ATOM 852 O O . GLY A 1 111 ? 12.077 -1.284 -17.767 1.00 79.19 111 GLY A O 1
ATOM 853 N N . ARG A 1 112 ? 9.959 -1.914 -17.370 1.00 84.38 112 ARG A N 1
ATOM 854 C CA . ARG A 1 112 ? 10.016 -3.094 -18.242 1.00 84.38 112 ARG A CA 1
ATOM 855 C C . ARG A 1 112 ? 10.201 -2.707 -19.710 1.00 84.38 112 ARG A C 1
ATOM 857 O O . ARG A 1 112 ? 11.047 -3.292 -20.373 1.00 84.38 112 ARG A O 1
ATOM 864 N N . LEU A 1 113 ? 9.455 -1.727 -20.221 1.00 85.38 113 LEU A N 1
ATOM 865 C CA . LEU A 1 113 ? 9.580 -1.274 -21.616 1.00 85.38 113 LEU A CA 1
ATOM 866 C C . LEU A 1 113 ? 10.961 -0.682 -21.911 1.00 85.38 113 LEU A C 1
ATOM 868 O O . LEU A 1 113 ? 11.535 -0.972 -22.957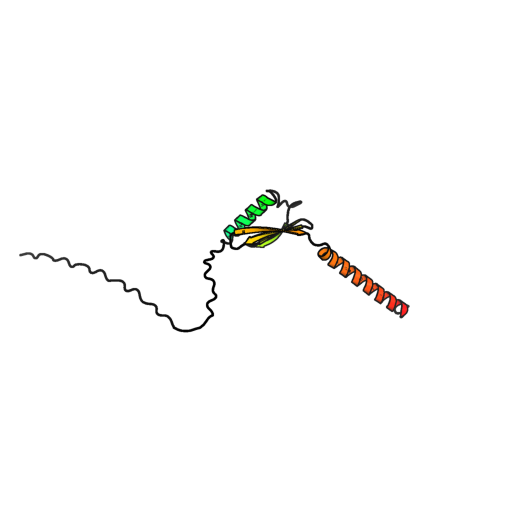 1.00 85.38 113 LEU A O 1
ATOM 872 N N . ILE A 1 114 ? 11.517 0.089 -20.976 1.00 90.06 114 ILE A N 1
ATOM 873 C CA . ILE A 1 114 ? 12.875 0.632 -21.071 1.00 90.06 114 ILE A CA 1
ATOM 874 C C . ILE A 1 114 ? 13.895 -0.512 -21.107 1.00 90.06 114 ILE A C 1
ATOM 876 O O . ILE A 1 114 ? 14.779 -0.503 -21.960 1.00 90.06 114 ILE A O 1
ATOM 880 N N . ALA A 1 115 ? 13.741 -1.534 -20.258 1.00 90.94 115 ALA A N 1
ATOM 881 C CA . ALA A 1 115 ? 14.604 -2.714 -20.285 1.00 90.94 115 ALA A CA 1
ATOM 882 C C . ALA A 1 115 ? 14.542 -3.450 -21.638 1.00 90.94 115 ALA A C 1
ATOM 884 O O . ALA A 1 115 ? 15.585 -3.774 -22.205 1.00 90.94 115 ALA A O 1
ATOM 885 N N . TRP A 1 116 ? 13.342 -3.648 -22.200 1.00 93.31 116 TRP A N 1
ATOM 886 C CA . TRP A 1 116 ? 13.175 -4.226 -23.541 1.00 93.31 116 TRP A CA 1
ATOM 887 C C . TRP A 1 116 ? 13.825 -3.367 -24.629 1.00 93.31 116 TRP A C 1
ATOM 889 O O . TRP A 1 116 ? 14.511 -3.904 -25.496 1.00 93.31 116 TRP A O 1
ATOM 899 N N . ALA A 1 117 ? 13.656 -2.044 -24.579 1.00 93.94 117 ALA A N 1
ATOM 900 C CA . ALA A 1 117 ? 14.241 -1.130 -25.555 1.00 93.94 117 ALA A CA 1
ATOM 901 C C . ALA A 1 117 ? 15.777 -1.174 -25.531 1.00 93.94 117 ALA A C 1
ATOM 903 O O . ALA A 1 117 ? 16.403 -1.277 -26.585 1.00 93.94 117 ALA A O 1
ATOM 904 N N . VAL A 1 118 ? 16.386 -1.165 -24.340 1.00 95.69 118 VAL A N 1
ATOM 905 C CA . VAL A 1 118 ? 17.845 -1.274 -24.171 1.00 95.69 118 VAL A CA 1
ATOM 906 C C . VAL A 1 118 ? 18.358 -2.633 -24.646 1.00 95.69 118 VAL A C 1
ATOM 908 O O . VAL A 1 118 ? 19.383 -2.693 -25.330 1.00 95.69 118 VAL A O 1
ATOM 911 N N . LEU A 1 119 ? 17.643 -3.720 -24.339 1.00 96.75 119 LEU A N 1
ATOM 912 C CA . LEU A 1 119 ? 18.009 -5.066 -24.779 1.00 96.75 119 LEU A CA 1
ATOM 913 C C . LEU A 1 119 ? 17.980 -5.174 -26.307 1.00 96.75 119 LEU A C 1
ATOM 915 O O . LEU A 1 119 ? 18.952 -5.634 -26.904 1.00 96.75 119 LEU A O 1
ATOM 919 N N . ILE A 1 120 ? 16.905 -4.702 -26.946 1.00 96.56 120 ILE A N 1
ATOM 920 C CA . ILE A 1 120 ? 16.772 -4.709 -28.409 1.00 96.56 120 ILE A CA 1
ATOM 921 C C . ILE A 1 120 ? 17.856 -3.841 -29.049 1.00 96.56 120 ILE A C 1
ATOM 923 O O . ILE A 1 120 ? 18.501 -4.288 -29.993 1.00 96.56 120 ILE A O 1
ATOM 927 N N . ALA A 1 121 ? 18.102 -2.638 -28.526 1.00 97.12 121 ALA A N 1
ATOM 928 C CA . ALA A 1 121 ? 19.147 -1.756 -29.038 1.00 97.12 121 ALA A CA 1
ATOM 929 C C . ALA A 1 121 ? 20.533 -2.412 -28.951 1.00 97.12 121 ALA A C 1
ATOM 931 O O . ALA A 1 121 ? 21.282 -2.406 -29.925 1.00 97.12 121 ALA A O 1
ATOM 932 N N . THR A 1 122 ? 20.847 -3.046 -27.818 1.00 98.12 122 THR A N 1
ATOM 933 C CA . THR A 1 122 ? 22.109 -3.775 -27.626 1.00 98.12 122 THR A CA 1
ATOM 934 C C . THR A 1 122 ? 22.237 -4.932 -28.611 1.00 98.12 122 THR A C 1
ATOM 936 O O . THR A 1 122 ? 23.274 -5.077 -29.257 1.00 98.12 122 THR A O 1
ATOM 939 N N . LEU A 1 123 ? 21.178 -5.726 -28.785 1.00 97.25 123 LEU A N 1
ATOM 940 C CA . LEU A 1 123 ? 21.166 -6.826 -29.746 1.00 97.25 123 LEU A CA 1
ATOM 941 C C . LEU A 1 123 ? 21.380 -6.319 -31.178 1.00 97.25 123 LEU A C 1
ATOM 943 O O . LEU A 1 123 ? 22.124 -6.932 -31.938 1.00 97.25 123 LEU A O 1
ATOM 947 N N . PHE A 1 124 ? 20.782 -5.180 -31.528 1.00 97.19 124 PHE A N 1
ATOM 948 C CA . PHE A 1 124 ? 20.937 -4.558 -32.841 1.00 97.19 124 PHE A CA 1
ATOM 949 C C . PHE A 1 124 ? 22.376 -4.095 -33.092 1.00 97.19 124 PHE A C 1
ATOM 951 O O . PHE A 1 124 ? 22.917 -4.318 -34.173 1.00 97.19 124 PHE A O 1
ATOM 958 N N . VAL A 1 125 ? 23.019 -3.501 -32.081 1.00 96.88 125 VAL A N 1
ATOM 959 C CA . VAL A 1 125 ? 24.433 -3.101 -32.146 1.00 96.88 125 VAL A CA 1
ATOM 960 C C . VAL A 1 125 ? 25.328 -4.323 -32.341 1.00 96.88 125 VAL A C 1
ATOM 962 O O . VAL A 1 125 ? 26.165 -4.328 -33.241 1.00 96.88 125 VAL A O 1
ATOM 965 N N . VAL A 1 126 ? 25.128 -5.382 -31.551 1.00 96.69 126 VAL A N 1
ATOM 966 C CA . VAL A 1 126 ? 25.892 -6.633 -31.684 1.00 96.69 126 VAL A CA 1
ATOM 967 C C . VAL A 1 126 ? 25.681 -7.256 -33.063 1.00 96.69 126 VAL A C 1
ATOM 969 O O . VAL A 1 126 ? 26.648 -7.661 -33.704 1.00 96.69 126 VAL A O 1
ATOM 972 N N . PHE A 1 127 ? 24.441 -7.290 -33.552 1.00 95.62 127 PHE A N 1
ATOM 973 C CA . PHE A 1 127 ? 24.117 -7.813 -34.875 1.00 95.62 127 PHE A CA 1
ATOM 974 C C . PHE A 1 127 ? 24.803 -7.020 -35.994 1.00 95.62 127 PHE A C 1
ATOM 976 O O . PHE A 1 127 ? 25.394 -7.619 -36.889 1.00 95.62 127 PHE A O 1
ATOM 983 N N . ALA A 1 128 ? 24.790 -5.686 -35.925 1.00 94.62 128 ALA A N 1
ATOM 984 C CA . ALA A 1 128 ? 25.466 -4.831 -36.898 1.00 94.62 128 ALA A CA 1
ATOM 985 C C . ALA A 1 128 ? 26.987 -5.066 -36.914 1.00 94.62 128 ALA A C 1
ATOM 987 O O . ALA A 1 128 ? 27.583 -5.170 -37.986 1.00 94.62 128 ALA A O 1
ATOM 988 N N . ILE A 1 129 ? 27.606 -5.214 -35.737 1.00 94.88 129 ILE A N 1
ATOM 989 C CA . ILE A 1 129 ? 29.033 -5.548 -35.615 1.00 94.88 129 ILE A CA 1
ATOM 990 C C . ILE A 1 129 ? 29.316 -6.931 -36.211 1.00 94.88 129 ILE A C 1
ATOM 992 O O . ILE A 1 129 ? 30.256 -7.079 -36.988 1.00 94.88 129 ILE A O 1
ATOM 996 N N . ALA A 1 130 ? 28.501 -7.937 -35.890 1.00 94.19 130 ALA A N 1
ATOM 997 C CA . ALA A 1 130 ? 28.670 -9.297 -36.395 1.00 94.19 130 ALA A CA 1
ATOM 998 C C . ALA A 1 130 ? 28.512 -9.382 -37.924 1.00 94.19 130 ALA A C 1
ATOM 1000 O O . ALA A 1 130 ? 29.248 -10.129 -38.569 1.00 94.19 130 ALA A O 1
ATOM 1001 N N . GLN A 1 131 ? 27.607 -8.586 -38.507 1.00 92.19 131 GLN A N 1
ATOM 1002 C CA . GLN A 1 131 ? 27.476 -8.449 -39.959 1.00 92.19 131 GLN A CA 1
ATOM 1003 C C . GLN A 1 131 ? 28.740 -7.852 -40.591 1.00 92.19 131 GLN A C 1
ATOM 1005 O O . GLN A 1 131 ? 29.307 -8.434 -41.511 1.00 92.19 131 GLN A O 1
ATOM 1010 N N . LEU A 1 132 ? 29.244 -6.735 -40.056 1.00 91.88 132 LEU A N 1
ATOM 1011 C CA . LEU A 1 132 ? 30.478 -6.110 -40.553 1.00 91.88 132 LEU A CA 1
ATOM 1012 C C . LEU A 1 132 ? 31.710 -7.013 -40.404 1.00 91.88 132 LEU A C 1
ATOM 1014 O O . LEU A 1 132 ? 32.611 -6.966 -41.236 1.00 91.88 132 LEU A O 1
ATOM 1018 N N . ALA A 1 133 ? 31.747 -7.842 -39.361 1.00 90.69 133 ALA A N 1
ATOM 1019 C CA . ALA A 1 133 ? 32.810 -8.813 -39.125 1.00 90.69 133 ALA A CA 1
ATOM 1020 C C . ALA A 1 133 ? 32.689 -10.085 -39.988 1.00 90.69 133 ALA A C 1
ATOM 1022 O O . ALA A 1 133 ? 33.569 -10.940 -39.922 1.00 90.69 133 ALA A O 1
ATOM 1023 N N . GLY A 1 134 ? 31.619 -10.231 -40.779 1.00 87.56 134 GLY A N 1
ATOM 1024 C CA . GLY A 1 134 ? 31.413 -11.388 -41.651 1.00 87.56 134 GLY A CA 1
ATOM 1025 C C . GLY A 1 134 ? 31.117 -12.689 -40.905 1.00 87.56 134 GLY A C 1
ATOM 1026 O O . GLY A 1 134 ? 31.291 -13.756 -41.472 1.00 87.56 134 GLY A O 1
ATOM 1027 N N . VAL A 1 135 ? 30.658 -12.629 -39.649 1.00 86.75 135 VAL A N 1
ATOM 1028 C CA . VAL A 1 135 ? 30.373 -13.823 -38.822 1.00 86.75 135 VAL A CA 1
ATOM 1029 C C . VAL A 1 135 ? 29.303 -14.726 -39.453 1.00 86.75 135 VAL A C 1
ATOM 1031 O O . VAL A 1 135 ? 29.268 -15.925 -39.192 1.00 86.75 135 VAL A O 1
ATOM 1034 N N . PHE A 1 136 ? 28.428 -14.150 -40.276 1.00 74.94 136 PHE A N 1
ATOM 1035 C CA . PHE A 1 136 ? 27.324 -14.847 -40.938 1.00 74.94 136 PHE A CA 1
ATOM 1036 C C . PHE A 1 136 ? 27.530 -15.035 -42.449 1.00 74.94 136 PHE A C 1
ATOM 1038 O O . PHE A 1 136 ? 26.564 -15.357 -43.141 1.00 74.94 136 PHE A O 1
ATOM 1045 N N . ASN A 1 137 ? 28.742 -14.793 -42.958 1.00 63.41 137 ASN A N 1
ATOM 1046 C CA . ASN A 1 137 ? 29.090 -14.904 -44.377 1.00 63.41 137 ASN A CA 1
ATOM 1047 C C . ASN A 1 137 ? 30.047 -16.074 -44.634 1.00 63.41 137 ASN A C 1
ATOM 1049 O O . ASN A 1 137 ? 30.850 -16.386 -43.727 1.00 63.41 137 ASN A O 1
#

Secondary structure (DSSP, 8-state):
-----PPPP-PPPP------------------------PPPHHHHHHHHHHHHHHHH-TTTT-TTTSPEEEEEETTEEEEEETTEEEEEEE-TTSPEEEEEEE--HHHHHHHHHHHHHHHHHHHHHHHHHHHTTTT-

pLDDT: mean 77.36, std 18.71, range [40.06, 98.12]

Solvent-accessible surface area (backbone atoms only — not comparable to full-atom values): 8650 Å² total; per-residue (Å²): 143,84,83,86,84,82,79,80,83,86,80,80,81,81,85,78,78,79,81,87,80,80,85,87,89,80,95,68,86,80,74,89,67,88,64,92,73,79,62,54,52,55,69,57,28,37,50,53,47,52,51,50,48,41,72,74,60,36,94,64,32,72,37,92,90,81,29,45,42,79,79,43,83,52,49,45,38,38,31,33,38,46,97,58,37,37,39,35,40,35,38,47,58,84,57,52,76,47,76,49,79,43,68,64,50,68,64,73,69,37,50,59,56,52,51,51,50,53,50,51,53,51,52,51,53,52,50,53,51,38,57,77,69,41,76,86,107

Foldseek 3Di:
DDDDDDDDDDDDDDDDDDPPDDDDDDDDPPPPPPPPQQFDDLVLLQVLQVVVCCVVQNDCQVPPPQHWDFPDDGSFWTWTDDDQKIWIWGQDRNRDTDIDIDGNPVVNVCVVVVVVVVVVVVVVVVVVVCVVVPVVD